Protein AF-A0A844MY04-F1 (afdb_monomer_lite)

Secondary structure (DSSP, 8-state):
---HHHHHHHHHHHHHHHHHTT---HHHHHHHHHHHHHH---HHHHHHHB--HHHHHHTTPPP---TT--EEEEE-SSSSPEEEEE-----S-GGGGGG---

Sequence (102 aa):
MATLQDFSLIKTTVRKYAEDFGSQDYSNAFYHLILELILDLQDDEIEDSITDNHYLRMTGKSSGHDQGIDAVYIESNGGKPRIHLFNCKYTNESKKMYNNYP

pLDDT: mean 86.47, std 10.16, range [40.75, 94.75]

Radius of gyration: 14.4 Å; chains: 1; bounding box: 29×36×38 Å

Foldseek 3Di:
DDDPVNLVVLLVQLVVQCVVVVHPPSQLSSLVVVCCVPPVDDPVLSLVFAQDQVSCVVVVHDHDPCVQFGGWDWDCPPDDIDIDTDRDDDDPDPVCPVVPDD

Structure (mmCIF, N/CA/C/O backbone):
data_AF-A0A844MY04-F1
#
_entry.id   AF-A0A844MY04-F1
#
loop_
_atom_site.group_PDB
_atom_site.id
_atom_site.type_symbol
_atom_site.label_atom_id
_atom_site.label_alt_id
_atom_site.label_comp_id
_atom_site.label_asym_id
_atom_site.label_entity_id
_atom_site.label_seq_id
_atom_site.pdbx_PDB_ins_code
_atom_site.Cartn_x
_atom_site.Cartn_y
_atom_site.Cartn_z
_atom_site.occupancy
_atom_site.B_iso_or_equiv
_atom_site.auth_seq_id
_atom_site.auth_comp_id
_atom_site.auth_asym_id
_atom_site.auth_atom_id
_atom_site.pdbx_PDB_model_num
ATOM 1 N N . MET A 1 1 ? -2.768 20.371 0.777 1.00 64.25 1 MET A N 1
ATOM 2 C CA . MET A 1 1 ? -2.641 19.905 2.177 1.00 64.25 1 MET A CA 1
ATOM 3 C C . MET A 1 1 ? -3.701 18.848 2.406 1.00 64.25 1 MET A C 1
ATOM 5 O O . MET A 1 1 ? -4.811 19.060 1.940 1.00 64.25 1 MET A O 1
ATOM 9 N N . ALA A 1 2 ? -3.365 17.746 3.076 1.00 73.69 2 ALA A N 1
ATOM 10 C CA . ALA A 1 2 ? -4.348 16.730 3.447 1.00 73.69 2 ALA A CA 1
ATOM 11 C C . ALA A 1 2 ? -5.371 17.307 4.443 1.00 73.69 2 ALA A C 1
ATOM 13 O O . ALA A 1 2 ? -5.000 18.030 5.371 1.00 73.69 2 ALA A O 1
ATOM 14 N N . THR A 1 3 ? -6.647 17.002 4.235 1.00 87.06 3 THR A N 1
ATOM 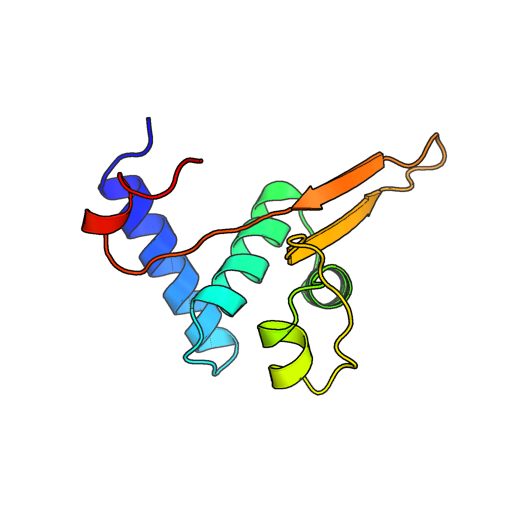15 C CA . THR A 1 3 ? -7.779 17.451 5.053 1.00 87.06 3 THR A CA 1
ATOM 16 C C . THR A 1 3 ? -8.250 16.352 6.011 1.00 87.06 3 THR A C 1
ATOM 18 O O . THR A 1 3 ? -7.885 15.182 5.890 1.00 87.06 3 THR A O 1
ATOM 21 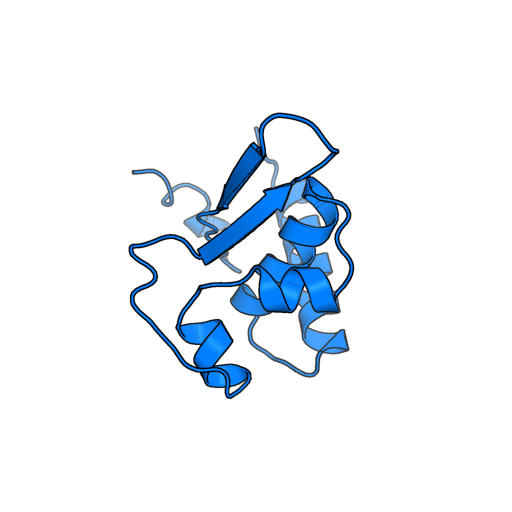N N . LEU A 1 4 ? -9.110 16.707 6.973 1.00 86.62 4 LEU A N 1
ATOM 22 C CA . LEU A 1 4 ? -9.738 15.721 7.863 1.00 86.62 4 LEU A CA 1
ATOM 23 C C . LEU A 1 4 ? -10.645 14.743 7.095 1.00 86.62 4 LEU A C 1
ATOM 25 O O . LEU A 1 4 ? -10.813 13.593 7.508 1.00 86.62 4 LEU A O 1
ATOM 29 N N . GLN A 1 5 ? -11.219 15.197 5.981 1.00 89.56 5 GLN A N 1
ATOM 30 C CA . GLN A 1 5 ? -12.013 14.355 5.097 1.00 89.56 5 GLN A CA 1
ATOM 31 C C . GLN A 1 5 ? -11.128 13.309 4.412 1.00 89.56 5 GLN A C 1
ATOM 33 O O . GLN A 1 5 ? -11.481 12.132 4.437 1.00 89.56 5 GLN A O 1
ATOM 38 N N . ASP A 1 6 ? -9.950 13.706 3.920 1.00 88.19 6 ASP A N 1
ATOM 39 C CA . ASP A 1 6 ? -8.976 12.779 3.325 1.00 88.19 6 ASP A CA 1
ATOM 40 C C . ASP A 1 6 ? -8.521 11.731 4.346 1.00 88.19 6 ASP A C 1
ATOM 42 O O . ASP A 1 6 ? -8.516 10.535 4.061 1.00 88.19 6 ASP A O 1
ATOM 46 N N . PHE A 1 7 ? -8.226 12.157 5.580 1.00 88.81 7 PHE A N 1
ATOM 47 C CA . PHE A 1 7 ? -7.889 11.235 6.666 1.00 88.81 7 PHE A CA 1
ATOM 48 C C . PHE A 1 7 ? -9.018 10.236 6.947 1.00 88.81 7 PHE A C 1
ATOM 50 O O . PHE A 1 7 ? -8.771 9.045 7.129 1.00 88.81 7 PHE A O 1
ATOM 57 N N . SER A 1 8 ? -10.262 10.717 6.987 1.00 91.25 8 SER A N 1
ATOM 58 C CA . SER A 1 8 ? -11.430 9.874 7.258 1.00 91.25 8 SER A CA 1
ATOM 59 C C . SER A 1 8 ? -11.670 8.865 6.137 1.00 91.25 8 SER A C 1
ATOM 61 O O . SER A 1 8 ? -12.011 7.716 6.424 1.00 91.25 8 SER A O 1
ATOM 63 N N . LEU A 1 9 ? -11.447 9.269 4.884 1.00 92.69 9 LEU A N 1
ATOM 64 C CA . LEU A 1 9 ? -11.525 8.392 3.722 1.00 92.69 9 LEU A CA 1
ATOM 65 C C . LEU A 1 9 ? -10.465 7.293 3.808 1.00 92.69 9 LEU A C 1
ATOM 67 O O . LEU A 1 9 ? -10.830 6.124 3.868 1.00 92.69 9 LEU A O 1
ATOM 71 N N . ILE A 1 10 ? -9.183 7.660 3.928 1.00 92.00 10 ILE A N 1
ATOM 72 C CA . ILE A 1 10 ? -8.071 6.700 4.031 1.00 92.00 10 ILE A CA 1
ATOM 73 C C . ILE A 1 10 ? -8.318 5.725 5.181 1.00 92.00 10 ILE A C 1
ATOM 75 O O . ILE A 1 10 ? -8.260 4.517 4.992 1.00 92.00 10 ILE A O 1
ATOM 79 N N . LYS A 1 11 ? -8.667 6.229 6.368 1.00 92.69 11 LYS A N 1
ATOM 80 C CA . LYS A 1 11 ? -8.946 5.390 7.538 1.00 92.69 11 LYS A CA 1
ATOM 81 C C . LYS A 1 11 ? -10.077 4.390 7.294 1.00 92.69 11 LYS A C 1
ATOM 83 O O . LYS A 1 11 ? -10.005 3.263 7.780 1.00 92.69 11 LYS A O 1
ATOM 88 N N . THR A 1 12 ? -11.136 4.804 6.604 1.00 94.56 12 THR A N 1
ATOM 89 C CA . THR A 1 12 ? -12.276 3.927 6.305 1.00 94.56 12 THR A CA 1
ATOM 90 C C . THR A 1 12 ? -11.886 2.866 5.284 1.00 94.56 12 THR A C 1
ATOM 92 O O . THR A 1 12 ? -12.203 1.697 5.481 1.00 94.56 12 THR A O 1
ATOM 95 N N . THR A 1 13 ? -11.132 3.242 4.253 1.00 94.06 13 THR A N 1
ATOM 96 C CA . THR A 1 13 ? -10.641 2.299 3.245 1.00 94.06 13 THR A CA 1
ATOM 97 C C . THR A 1 13 ? -9.667 1.293 3.851 1.00 94.06 13 THR A C 1
ATOM 99 O O . THR A 1 13 ? -9.866 0.099 3.687 1.00 94.06 13 THR A O 1
ATOM 102 N N . VAL A 1 14 ? -8.691 1.732 4.651 1.00 94.69 14 VAL A N 1
ATOM 103 C CA . VAL A 1 14 ? -7.752 0.829 5.344 1.00 94.69 14 VAL A CA 1
ATOM 104 C C . VAL A 1 14 ? -8.481 -0.170 6.240 1.00 94.69 14 VAL A C 1
ATOM 106 O O . VAL A 1 14 ? -8.107 -1.336 6.295 1.00 94.69 14 VAL A O 1
ATOM 109 N N . ARG A 1 15 ? -9.537 0.264 6.941 1.00 93.81 15 ARG A N 1
ATOM 110 C CA . ARG A 1 15 ? -10.361 -0.649 7.746 1.00 93.81 15 ARG A CA 1
ATOM 111 C C . ARG A 1 15 ? -11.029 -1.715 6.894 1.00 93.81 15 ARG A C 1
ATOM 113 O O . ARG A 1 15 ? -11.007 -2.870 7.292 1.00 93.81 15 ARG A O 1
ATOM 120 N N . LYS A 1 16 ? -11.568 -1.330 5.738 1.00 92.94 16 LYS A N 1
ATOM 121 C CA . LYS A 1 16 ? -12.166 -2.276 4.799 1.00 92.94 16 LYS A CA 1
ATOM 122 C C . LYS A 1 16 ? -11.138 -3.312 4.325 1.00 92.94 16 LYS A C 1
ATOM 124 O O . LYS A 1 16 ? -11.408 -4.495 4.434 1.00 92.94 16 LYS A O 1
ATOM 129 N N . TYR A 1 17 ? -9.943 -2.881 3.914 1.00 90.88 17 TYR A N 1
ATOM 130 C CA . TYR A 1 17 ? -8.866 -3.805 3.522 1.00 90.88 17 TYR A CA 1
ATOM 131 C C . TYR A 1 17 ? -8.495 -4.752 4.669 1.00 90.88 17 TYR A C 1
ATOM 133 O O . TYR A 1 17 ? -8.368 -5.954 4.474 1.00 90.88 17 TYR A O 1
ATOM 141 N N . ALA A 1 18 ? -8.366 -4.232 5.892 1.00 91.38 18 ALA A N 1
ATOM 142 C CA . ALA A 1 18 ? -8.071 -5.060 7.059 1.00 91.38 18 ALA A CA 1
ATOM 143 C C . ALA A 1 18 ? -9.156 -6.131 7.296 1.00 91.38 18 ALA A C 1
ATOM 145 O O . ALA A 1 18 ? -8.830 -7.293 7.538 1.00 91.38 18 ALA A O 1
ATOM 146 N N . GLU A 1 19 ? -10.433 -5.756 7.175 1.00 91.06 19 GLU A N 1
ATOM 147 C CA . GLU A 1 19 ? -11.571 -6.679 7.260 1.00 91.06 19 GLU A CA 1
ATOM 148 C C . GLU A 1 19 ? -11.545 -7.738 6.148 1.00 91.06 19 GLU A C 1
ATOM 150 O O . GLU A 1 19 ? -11.705 -8.921 6.451 1.00 91.06 19 GLU A O 1
ATOM 155 N N . ASP A 1 20 ? -11.280 -7.335 4.903 1.00 86.81 20 ASP A N 1
ATOM 156 C CA . ASP A 1 20 ? -11.224 -8.223 3.735 1.00 86.81 20 ASP A CA 1
ATOM 157 C C . ASP A 1 20 ? -10.105 -9.279 3.877 1.00 86.81 20 ASP A C 1
ATOM 159 O O . ASP A 1 20 ? -10.308 -10.450 3.554 1.00 86.81 20 ASP A O 1
ATOM 163 N N . PHE A 1 21 ? -8.963 -8.909 4.470 1.00 79.94 21 PHE A N 1
ATOM 164 C CA . PHE A 1 21 ? -7.856 -9.829 4.774 1.00 79.94 21 PHE A CA 1
ATOM 165 C C . PHE A 1 21 ? -7.995 -10.573 6.114 1.00 79.94 21 PHE A C 1
ATOM 167 O O . PHE A 1 21 ? -7.098 -11.324 6.505 1.00 79.94 21 PHE A O 1
ATOM 174 N N . GLY A 1 22 ? -9.084 -10.366 6.862 1.00 82.25 22 GLY A N 1
ATOM 175 C CA . GLY A 1 22 ? -9.291 -10.992 8.172 1.00 82.25 22 GLY A CA 1
ATOM 176 C C . GLY A 1 22 ? -8.272 -10.570 9.240 1.00 82.25 22 GLY A C 1
ATOM 177 O O . GLY A 1 22 ? -8.075 -11.284 10.226 1.00 82.25 22 GLY A O 1
ATOM 178 N N . SER A 1 23 ? -7.620 -9.420 9.064 1.00 79.25 23 SER A N 1
ATOM 179 C CA . SER A 1 23 ? -6.585 -8.892 9.952 1.00 79.25 23 SER A CA 1
ATOM 180 C C . SER A 1 23 ? -7.088 -7.668 10.722 1.00 79.25 23 SER A C 1
ATOM 182 O O . SER A 1 23 ? -7.888 -6.879 10.237 1.00 79.25 23 SER A O 1
ATOM 184 N N . GLN A 1 24 ? -6.609 -7.477 11.951 1.00 82.75 24 GLN A N 1
ATOM 185 C CA . GLN A 1 24 ? -6.811 -6.223 12.700 1.00 82.75 24 GLN A CA 1
ATOM 186 C C . GLN A 1 24 ? -5.584 -5.305 12.619 1.00 82.75 24 GLN A C 1
ATOM 188 O O . GLN A 1 24 ? -5.521 -4.279 13.300 1.00 82.75 24 GLN A O 1
ATOM 193 N N . ASP A 1 25 ? -4.604 -5.666 11.787 1.00 88.75 25 ASP A N 1
ATOM 194 C CA . ASP A 1 25 ? -3.432 -4.844 11.545 1.00 88.75 25 ASP A CA 1
ATOM 195 C C . ASP A 1 25 ? -3.678 -3.853 10.406 1.00 88.75 25 ASP A C 1
ATOM 197 O O . ASP A 1 25 ? -3.500 -4.134 9.218 1.00 88.75 25 ASP A O 1
ATOM 201 N N . TYR A 1 26 ? -4.080 -2.652 10.806 1.00 92.06 26 TYR A N 1
ATOM 202 C CA . TYR A 1 26 ? -4.318 -1.550 9.888 1.00 92.06 26 TYR A CA 1
ATOM 203 C C . TYR A 1 26 ? -3.040 -1.014 9.228 1.00 92.06 26 TYR A C 1
ATOM 205 O O . TYR A 1 26 ? -3.141 -0.402 8.170 1.00 92.06 26 TYR A O 1
ATOM 213 N N . SER A 1 27 ? -1.858 -1.200 9.825 1.00 89.88 27 SER A N 1
ATOM 214 C CA . SER A 1 27 ? -0.599 -0.782 9.194 1.00 89.88 27 SER A CA 1
ATOM 215 C C . SER A 1 27 ? -0.294 -1.673 7.996 1.00 89.88 27 SER A C 1
ATOM 217 O O . SER A 1 27 ? 0.003 -1.164 6.920 1.00 89.88 27 SER A O 1
ATOM 219 N N . ASN A 1 28 ? -0.492 -2.983 8.147 1.00 90.69 28 ASN A N 1
ATOM 220 C CA . ASN A 1 28 ? -0.336 -3.928 7.046 1.00 90.69 28 ASN A CA 1
ATOM 221 C C . ASN A 1 28 ? -1.363 -3.675 5.935 1.00 90.69 28 ASN A C 1
ATOM 223 O O . ASN A 1 28 ? -1.000 -3.590 4.766 1.00 90.69 28 ASN A O 1
ATOM 227 N N . ALA A 1 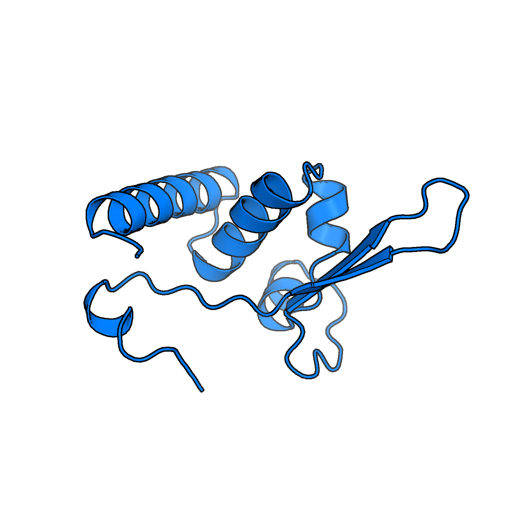29 ? -2.634 -3.474 6.295 1.00 93.25 29 ALA A N 1
ATOM 228 C CA . ALA A 1 29 ? -3.686 -3.143 5.330 1.00 93.25 29 ALA A CA 1
ATOM 229 C C . ALA A 1 29 ? -3.427 -1.818 4.587 1.00 93.25 29 ALA A C 1
ATOM 231 O O . ALA A 1 29 ? -3.857 -1.641 3.449 1.00 93.25 29 ALA A O 1
ATOM 232 N N . PHE A 1 30 ? -2.711 -0.878 5.210 1.00 94.12 30 PHE A N 1
ATOM 233 C CA . PHE A 1 30 ? -2.320 0.369 4.561 1.00 94.12 30 PHE A CA 1
ATOM 234 C C . PHE A 1 30 ? -1.273 0.164 3.460 1.00 94.12 30 PHE A C 1
ATOM 236 O O . PHE A 1 30 ? -1.335 0.881 2.462 1.00 94.12 30 PHE A O 1
ATOM 243 N N . TYR A 1 31 ? -0.355 -0.803 3.590 1.00 93.81 31 TYR A N 1
ATOM 244 C CA . TYR A 1 31 ? 0.594 -1.119 2.513 1.00 93.81 31 TYR A CA 1
ATOM 245 C C . TYR A 1 31 ? -0.137 -1.557 1.244 1.00 93.81 31 TYR A C 1
ATOM 247 O O . TYR A 1 31 ? 0.135 -1.009 0.179 1.00 93.81 31 TYR A O 1
ATOM 255 N N . HIS A 1 32 ? -1.113 -2.459 1.386 1.00 93.31 32 HIS A N 1
ATOM 256 C CA . HIS A 1 32 ? -1.968 -2.928 0.291 1.00 93.31 32 HIS A CA 1
ATOM 257 C C . HIS A 1 32 ? -2.650 -1.772 -0.431 1.00 93.31 32 HIS A C 1
ATOM 259 O O . HIS A 1 32 ? -2.428 -1.564 -1.620 1.00 93.31 32 HIS A O 1
ATOM 265 N N . LEU A 1 33 ? -3.362 -0.930 0.322 1.00 93.94 33 LEU A N 1
ATOM 266 C CA . LEU A 1 33 ? -4.039 0.238 -0.234 1.00 93.94 33 LEU A CA 1
ATOM 267 C C . LEU A 1 33 ? -3.090 1.170 -1.008 1.00 93.94 33 LEU A C 1
ATOM 269 O O . LEU A 1 33 ? -3.441 1.679 -2.068 1.00 93.94 33 LEU A O 1
ATOM 273 N N . ILE A 1 34 ? -1.915 1.472 -0.454 1.00 94.38 34 ILE A N 1
ATOM 274 C CA . ILE A 1 34 ? -1.010 2.466 -1.043 1.00 94.38 34 ILE A CA 1
ATOM 275 C C . ILE A 1 34 ? -0.293 1.923 -2.274 1.00 94.38 34 ILE A C 1
ATOM 277 O O . ILE A 1 34 ? -0.141 2.657 -3.251 1.00 94.38 34 ILE A O 1
ATOM 281 N N . LEU A 1 35 ? 0.155 0.670 -2.232 1.00 94.44 35 LEU A N 1
ATOM 282 C CA . LEU A 1 35 ? 0.855 0.057 -3.354 1.00 94.44 35 LEU A CA 1
ATOM 283 C C .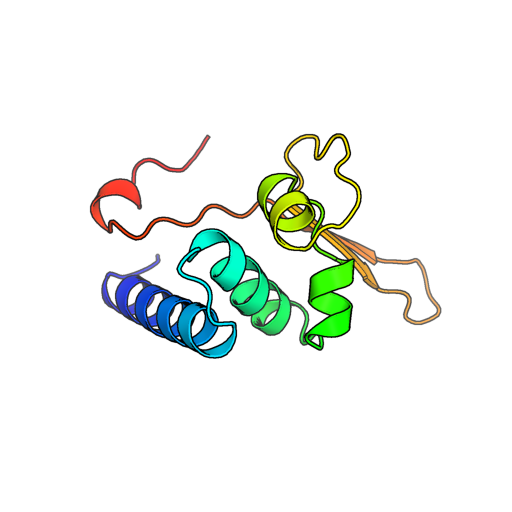 LEU A 1 35 ? -0.098 -0.175 -4.529 1.00 94.44 35 LEU A C 1
ATOM 285 O O . LEU A 1 35 ? 0.259 0.182 -5.648 1.00 94.44 35 LEU A O 1
ATOM 289 N N . GLU A 1 36 ? -1.329 -0.622 -4.272 1.00 94.50 36 GLU A N 1
ATOM 290 C CA . GLU A 1 36 ? -2.380 -0.693 -5.294 1.00 94.50 36 GLU A CA 1
ATOM 291 C C . GLU A 1 36 ? -2.647 0.693 -5.905 1.00 94.50 36 GLU A C 1
ATOM 293 O O . GLU A 1 36 ? -2.558 0.874 -7.113 1.00 94.50 36 GLU A O 1
ATOM 298 N N . LEU A 1 37 ? -2.887 1.724 -5.085 1.00 93.25 37 LEU A N 1
ATOM 299 C CA . LEU A 1 37 ? -3.238 3.054 -5.600 1.00 93.25 37 LEU A CA 1
ATOM 300 C C . LEU A 1 37 ? -2.116 3.755 -6.381 1.00 93.25 37 LEU A C 1
ATOM 302 O O . LEU A 1 37 ? -2.408 4.557 -7.269 1.00 93.25 37 LEU A O 1
ATOM 306 N N . ILE A 1 38 ? -0.849 3.553 -6.006 1.00 94.06 38 ILE A N 1
ATOM 307 C CA . ILE A 1 38 ? 0.289 4.260 -6.621 1.00 94.06 38 ILE A CA 1
ATOM 308 C C . ILE A 1 38 ? 0.834 3.505 -7.832 1.00 94.06 38 ILE A C 1
ATOM 310 O O . ILE A 1 38 ? 1.265 4.145 -8.794 1.00 94.06 38 ILE A O 1
ATOM 314 N N . LEU A 1 39 ? 0.881 2.176 -7.755 1.00 93.56 39 LEU A N 1
ATOM 315 C CA . LEU A 1 39 ? 1.562 1.329 -8.729 1.00 93.56 39 LEU A CA 1
ATOM 316 C C . LEU A 1 39 ? 0.607 0.446 -9.545 1.00 93.56 39 LEU A C 1
ATOM 318 O O . LEU A 1 39 ? 1.073 -0.156 -10.505 1.00 93.56 39 LEU A O 1
ATOM 322 N N . ASP A 1 40 ? -0.689 0.406 -9.206 1.00 93.31 40 ASP A N 1
ATOM 323 C CA . ASP A 1 40 ? -1.712 -0.433 -9.859 1.00 93.31 40 ASP A CA 1
ATOM 324 C C . A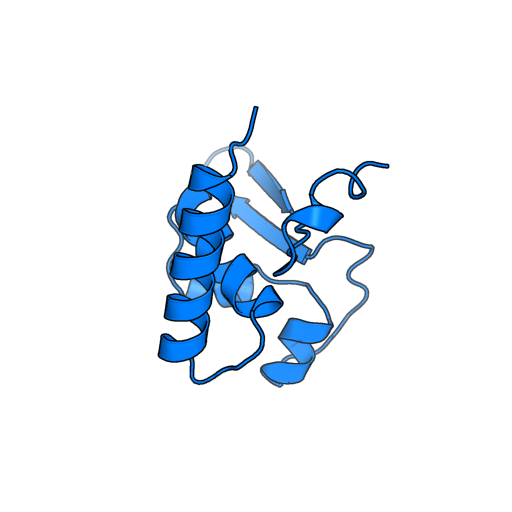SP A 1 40 ? -1.352 -1.931 -9.829 1.00 93.31 40 ASP A C 1
ATOM 326 O O . ASP A 1 40 ? -1.559 -2.664 -10.794 1.00 93.31 40 ASP A O 1
ATOM 330 N N . LEU A 1 41 ? -0.745 -2.365 -8.718 1.00 93.38 41 LEU A N 1
ATOM 331 C CA . LEU A 1 41 ? -0.297 -3.743 -8.511 1.00 93.38 41 LEU A CA 1
ATOM 332 C C . LEU A 1 41 ? -1.433 -4.657 -8.067 1.00 93.38 41 LEU A C 1
ATOM 334 O O . LEU A 1 41 ? -2.338 -4.238 -7.345 1.00 93.38 41 LEU A O 1
ATOM 338 N N . GLN A 1 42 ? -1.321 -5.929 -8.440 1.00 92.94 42 GLN A N 1
ATOM 339 C CA . GLN A 1 42 ? -2.177 -6.996 -7.928 1.00 92.94 42 GLN A CA 1
ATOM 340 C C . GLN A 1 42 ? -1.742 -7.442 -6.521 1.00 92.94 42 GLN A C 1
ATOM 342 O O . GLN A 1 42 ? -0.602 -7.217 -6.115 1.00 92.94 42 GLN A O 1
ATOM 347 N N . ASP A 1 43 ? -2.643 -8.088 -5.772 1.00 90.31 43 ASP A N 1
ATOM 348 C CA . ASP A 1 43 ? -2.403 -8.490 -4.374 1.00 90.31 43 ASP A CA 1
ATOM 349 C C . ASP A 1 43 ? -1.115 -9.313 -4.194 1.00 90.31 43 ASP A C 1
ATOM 351 O O . ASP A 1 43 ? -0.351 -9.083 -3.258 1.00 90.31 43 ASP A O 1
ATOM 355 N N . ASP A 1 44 ? -0.835 -10.246 -5.105 1.00 91.75 44 ASP A N 1
ATOM 356 C CA . ASP A 1 44 ? 0.368 -11.081 -5.087 1.00 91.75 44 ASP A CA 1
ATOM 357 C C . ASP A 1 44 ? 1.647 -10.271 -5.347 1.00 91.75 44 ASP A C 1
ATOM 359 O O . ASP A 1 44 ? 2.644 -10.433 -4.640 1.00 91.75 44 ASP A O 1
ATOM 363 N N . GLU A 1 45 ? 1.609 -9.337 -6.298 1.00 92.94 45 GLU A N 1
ATOM 364 C CA . GLU A 1 45 ? 2.713 -8.406 -6.553 1.00 92.94 45 GLU A CA 1
ATOM 365 C C . GLU A 1 45 ? 2.969 -7.478 -5.358 1.00 92.94 45 GLU A C 1
ATOM 367 O O . GLU A 1 45 ? 4.122 -7.163 -5.039 1.00 92.94 45 GLU A O 1
ATOM 372 N N . ILE A 1 46 ? 1.909 -7.046 -4.671 1.00 93.25 46 ILE A N 1
ATOM 373 C CA . ILE A 1 46 ? 2.012 -6.242 -3.452 1.00 93.25 46 ILE A CA 1
ATOM 374 C C . ILE A 1 46 ? 2.672 -7.060 -2.341 1.00 93.25 46 ILE A C 1
ATOM 376 O O . ILE A 1 46 ? 3.626 -6.588 -1.716 1.00 93.25 46 ILE A O 1
ATOM 380 N N . GLU A 1 47 ? 2.221 -8.293 -2.112 1.00 91.81 47 GLU A N 1
ATOM 381 C CA . GLU A 1 47 ? 2.792 -9.181 -1.098 1.00 91.81 47 GLU A CA 1
ATOM 382 C C . GLU A 1 47 ? 4.282 -9.467 -1.297 1.00 91.81 47 GLU A C 1
ATOM 384 O O . GLU A 1 47 ? 4.997 -9.699 -0.316 1.00 91.81 47 GLU A O 1
ATOM 389 N N . ASP A 1 48 ? 4.739 -9.502 -2.545 1.00 91.94 48 ASP A N 1
ATOM 390 C CA . ASP A 1 48 ? 6.145 -9.707 -2.890 1.00 91.94 48 ASP A CA 1
ATOM 391 C C . ASP A 1 48 ? 6.961 -8.410 -2.857 1.00 91.94 48 ASP A C 1
ATOM 393 O O . ASP A 1 48 ? 8.184 -8.450 -2.702 1.00 91.94 48 ASP A O 1
ATOM 397 N N . SER A 1 49 ? 6.292 -7.260 -2.928 1.00 93.31 49 SER A N 1
ATOM 398 C CA . SER A 1 49 ? 6.927 -5.947 -2.817 1.00 93.31 49 SER A CA 1
ATOM 399 C C . SER A 1 49 ? 7.180 -5.527 -1.366 1.00 93.31 49 SER A C 1
ATOM 401 O O . SER A 1 49 ? 8.070 -4.715 -1.122 1.00 93.31 49 SER A O 1
ATOM 403 N N . ILE A 1 50 ? 6.422 -6.034 -0.387 1.00 92.69 50 ILE A N 1
ATOM 404 C CA . ILE A 1 50 ? 6.546 -5.616 1.021 1.00 92.69 50 ILE A CA 1
ATOM 405 C C . ILE A 1 50 ? 7.793 -6.229 1.674 1.00 92.69 50 ILE A C 1
ATOM 407 O O . ILE A 1 50 ? 7.969 -7.445 1.737 1.00 92.69 50 ILE A O 1
ATOM 411 N N . THR A 1 51 ? 8.641 -5.364 2.229 1.00 91.88 51 THR A N 1
ATOM 412 C CA . THR A 1 51 ? 9.885 -5.720 2.926 1.00 91.88 51 THR A CA 1
ATOM 413 C C . THR A 1 51 ? 9.823 -5.490 4.435 1.00 91.88 51 THR A C 1
ATOM 415 O O . THR A 1 51 ? 10.749 -5.887 5.144 1.00 91.88 51 THR A O 1
ATOM 418 N N . ASP A 1 52 ? 8.746 -4.876 4.935 1.00 89.81 52 ASP A N 1
ATOM 419 C CA . ASP A 1 52 ? 8.542 -4.627 6.361 1.00 89.81 52 ASP A CA 1
ATOM 420 C C . ASP A 1 52 ? 8.566 -5.926 7.190 1.00 89.81 52 ASP A C 1
ATOM 422 O O . ASP A 1 52 ? 7.898 -6.927 6.905 1.00 89.81 52 ASP A O 1
ATOM 426 N N . ASN A 1 53 ? 9.341 -5.906 8.273 1.00 89.50 53 ASN A N 1
ATOM 427 C CA . ASN A 1 53 ? 9.550 -7.081 9.108 1.00 89.50 53 ASN A CA 1
ATOM 428 C C . ASN A 1 53 ? 8.311 -7.500 9.905 1.00 89.50 53 ASN A C 1
ATOM 430 O O . ASN A 1 53 ? 8.179 -8.685 10.231 1.00 89.50 53 ASN A O 1
ATOM 434 N N . HIS A 1 54 ? 7.432 -6.562 10.264 1.00 88.94 54 HIS A N 1
ATOM 435 C CA . HIS A 1 54 ? 6.188 -6.888 10.952 1.00 88.94 54 HIS A CA 1
ATOM 436 C C . HIS A 1 54 ? 5.267 -7.676 10.015 1.00 88.94 54 HIS A C 1
ATOM 438 O O . HIS A 1 54 ? 4.805 -8.765 10.372 1.00 88.94 54 HIS A O 1
ATOM 444 N N . TYR A 1 55 ? 5.108 -7.187 8.787 1.00 89.81 55 TYR A N 1
ATOM 445 C CA . TYR A 1 55 ? 4.342 -7.832 7.730 1.00 89.81 55 TYR A CA 1
ATOM 446 C C . TYR A 1 55 ? 4.854 -9.242 7.407 1.00 89.81 55 TYR A C 1
ATOM 448 O O . TYR A 1 55 ? 4.091 -10.213 7.442 1.00 89.81 55 TYR A O 1
ATOM 456 N N . LEU A 1 56 ? 6.159 -9.384 7.150 1.00 90.19 56 LEU A N 1
ATOM 457 C CA . LEU A 1 56 ? 6.765 -10.669 6.782 1.00 90.19 56 LEU A CA 1
ATOM 458 C C . LEU A 1 56 ? 6.588 -11.722 7.884 1.00 90.19 56 LEU A C 1
ATOM 460 O O . LEU A 1 56 ? 6.270 -12.876 7.602 1.00 90.19 56 LEU A O 1
ATOM 464 N N . ARG A 1 57 ? 6.719 -11.330 9.157 1.00 88.69 57 ARG A N 1
ATOM 465 C CA . ARG A 1 57 ? 6.499 -12.243 10.290 1.00 88.69 57 ARG A CA 1
ATOM 466 C C . ARG A 1 57 ? 5.050 -12.700 10.400 1.00 88.69 57 ARG A C 1
ATOM 468 O O . ARG A 1 57 ? 4.818 -13.871 10.688 1.00 88.69 57 ARG A O 1
ATOM 475 N N . MET A 1 58 ? 4.090 -11.801 10.183 1.00 86.31 58 MET A N 1
ATOM 476 C CA . MET A 1 58 ? 2.665 -12.145 10.236 1.00 86.31 58 MET A CA 1
ATOM 477 C C . MET A 1 58 ? 2.245 -13.088 9.108 1.00 86.31 58 MET A C 1
ATOM 479 O O . MET A 1 58 ? 1.400 -13.952 9.322 1.00 86.31 58 MET A O 1
ATOM 483 N N . THR A 1 59 ? 2.858 -12.952 7.935 1.00 86.06 59 THR A N 1
ATOM 484 C CA . THR A 1 59 ? 2.585 -13.792 6.758 1.00 86.06 59 THR A CA 1
ATOM 485 C C . THR A 1 59 ? 3.429 -15.071 6.717 1.00 86.06 59 THR A C 1
ATOM 487 O O . THR A 1 59 ? 3.290 -15.881 5.805 1.00 86.06 59 THR A O 1
ATOM 490 N N . GLY A 1 60 ? 4.299 -15.290 7.711 1.00 85.00 60 GLY A N 1
ATOM 491 C CA . GLY A 1 60 ? 5.172 -16.465 7.784 1.00 85.00 60 GLY A CA 1
ATOM 492 C C . GLY A 1 60 ? 6.329 -16.458 6.776 1.00 85.00 60 GLY A C 1
ATOM 493 O O . GLY A 1 60 ? 6.988 -17.486 6.608 1.00 85.00 60 GLY A O 1
ATOM 494 N N . LYS A 1 61 ? 6.596 -15.322 6.119 1.00 84.69 61 LYS A N 1
ATOM 495 C CA . LYS A 1 61 ? 7.744 -15.122 5.225 1.00 84.69 61 LYS A CA 1
ATOM 496 C C . LYS A 1 61 ? 9.018 -14.829 6.039 1.00 84.69 61 LYS A C 1
ATOM 498 O O . LYS A 1 61 ? 8.987 -14.405 7.196 1.00 84.69 61 LYS A O 1
ATOM 503 N N . SER A 1 62 ? 10.182 -15.074 5.439 1.00 83.19 62 SER A N 1
ATOM 504 C CA . SER A 1 62 ? 11.478 -14.810 6.076 1.00 83.19 62 SER A CA 1
ATOM 505 C C . SER A 1 62 ? 11.721 -13.307 6.241 1.00 83.19 62 SER A C 1
ATOM 507 O O . SER A 1 62 ? 11.783 -12.586 5.251 1.00 83.19 62 SER A O 1
ATOM 509 N N . SER A 1 63 ? 11.909 -12.848 7.480 1.00 77.06 63 SER A N 1
ATOM 510 C CA . SER A 1 63 ? 12.231 -11.449 7.799 1.00 77.06 63 SER A CA 1
ATOM 511 C C . SER A 1 63 ? 13.727 -11.141 7.625 1.00 77.06 63 SER A C 1
ATOM 513 O O . SER A 1 63 ? 14.564 -11.985 7.961 1.00 77.06 63 SER A O 1
ATOM 515 N N . GLY A 1 64 ? 14.066 -9.932 7.169 1.00 73.5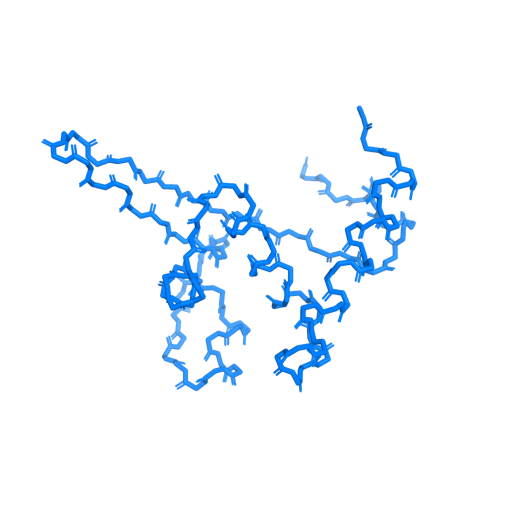6 64 GLY A N 1
ATOM 516 C CA . GLY A 1 64 ? 15.436 -9.471 6.907 1.00 73.56 64 GLY A CA 1
ATOM 517 C C . GLY A 1 64 ? 15.788 -8.164 7.632 1.00 73.56 64 GLY A C 1
ATOM 518 O O . GLY A 1 64 ? 15.192 -7.818 8.645 1.00 73.56 64 GLY A O 1
ATOM 519 N N . HIS A 1 65 ? 16.785 -7.427 7.136 1.00 70.81 65 HIS A N 1
ATOM 520 C CA . HIS A 1 65 ? 16.991 -6.032 7.546 1.00 70.81 65 HIS A CA 1
ATOM 521 C C . HIS A 1 65 ? 16.245 -5.123 6.563 1.00 70.81 65 HIS A C 1
ATOM 523 O O . HIS A 1 65 ? 16.705 -4.955 5.437 1.00 70.81 65 HIS A O 1
ATOM 529 N N . ASP A 1 66 ? 15.126 -4.545 7.001 1.00 66.19 66 ASP A N 1
ATOM 530 C CA . ASP A 1 66 ? 14.305 -3.592 6.236 1.00 66.19 66 ASP A CA 1
ATOM 531 C C . ASP A 1 66 ? 15.028 -2.249 6.000 1.00 66.19 66 ASP A C 1
ATOM 533 O O . ASP A 1 66 ? 14.746 -1.565 5.023 1.00 66.19 66 ASP A O 1
ATOM 537 N N . GLN A 1 67 ? 16.004 -1.876 6.848 1.00 79.19 67 GLN A N 1
ATOM 538 C CA . GLN A 1 67 ? 16.756 -0.604 6.780 1.00 79.19 67 GLN A CA 1
ATOM 539 C C . GLN A 1 67 ? 15.834 0.632 6.671 1.00 79.19 67 GLN A C 1
ATOM 541 O O . GLN A 1 67 ? 16.230 1.672 6.145 1.00 79.19 67 GLN A O 1
ATOM 546 N N . GLY A 1 68 ? 14.599 0.525 7.177 1.00 82.56 68 GLY A N 1
ATOM 547 C CA . GLY A 1 68 ? 13.567 1.557 7.052 1.00 82.56 68 GLY A CA 1
ATOM 548 C C . GLY A 1 68 ? 12.881 1.632 5.682 1.00 82.56 68 GLY A C 1
ATOM 549 O O . GLY A 1 68 ? 12.259 2.649 5.384 1.00 82.56 68 GLY A O 1
ATOM 550 N N . ILE A 1 69 ? 12.996 0.609 4.838 1.00 89.69 69 ILE A N 1
ATOM 551 C CA . ILE A 1 69 ? 12.231 0.464 3.598 1.00 89.69 69 ILE A CA 1
ATOM 552 C C . ILE A 1 69 ? 11.139 -0.575 3.832 1.00 89.69 69 ILE A C 1
ATOM 554 O O . ILE A 1 69 ? 11.421 -1.735 4.132 1.00 89.69 69 ILE A O 1
ATOM 558 N N . ASP A 1 70 ? 9.893 -0.144 3.680 1.00 90.50 70 ASP A N 1
ATOM 559 C CA . ASP A 1 70 ? 8.718 -0.962 3.975 1.00 90.50 70 ASP A CA 1
ATOM 560 C C . ASP A 1 70 ? 8.237 -1.722 2.734 1.00 90.50 70 ASP A C 1
ATOM 562 O O . ASP A 1 70 ? 7.650 -2.794 2.865 1.00 90.50 70 ASP A O 1
ATOM 566 N N . ALA A 1 71 ? 8.513 -1.200 1.532 1.00 92.69 71 ALA A N 1
ATOM 567 C CA . ALA A 1 71 ? 8.276 -1.904 0.276 1.00 92.69 71 ALA A CA 1
ATOM 568 C C . ALA A 1 71 ? 9.238 -1.480 -0.847 1.00 92.69 71 ALA A C 1
ATOM 570 O O . ALA A 1 71 ? 9.683 -0.326 -0.914 1.00 92.69 71 ALA A O 1
ATOM 571 N N . VAL A 1 72 ? 9.514 -2.412 -1.760 1.00 93.38 72 VAL A N 1
ATOM 572 C CA . VAL A 1 72 ? 10.348 -2.236 -2.953 1.00 93.38 72 VAL A CA 1
ATOM 573 C C . VAL A 1 72 ? 9.639 -2.822 -4.167 1.00 93.38 72 VAL A C 1
ATOM 575 O O . VAL A 1 72 ? 9.303 -3.998 -4.176 1.00 93.38 72 VAL A O 1
ATOM 578 N N . TYR A 1 73 ? 9.498 -2.024 -5.224 1.00 94.75 73 TYR A N 1
ATOM 579 C CA . TYR A 1 73 ? 8.987 -2.493 -6.512 1.00 94.75 73 TYR A CA 1
ATOM 580 C C . TYR A 1 73 ? 9.958 -2.138 -7.641 1.00 94.75 73 TYR A C 1
ATOM 582 O O . TYR A 1 73 ? 10.480 -1.020 -7.697 1.00 94.75 73 TYR A O 1
ATOM 590 N N . ILE A 1 74 ? 10.229 -3.089 -8.539 1.00 93.12 74 ILE A N 1
ATOM 591 C CA . ILE A 1 74 ? 11.152 -2.912 -9.668 1.00 93.12 74 ILE A CA 1
ATOM 592 C C . ILE A 1 74 ? 10.360 -2.979 -10.974 1.00 93.12 74 ILE A C 1
ATOM 594 O O . ILE A 1 74 ? 10.082 -4.053 -11.499 1.00 93.12 74 ILE A O 1
ATOM 598 N N . GLU A 1 75 ? 10.069 -1.816 -11.545 1.00 90.75 75 GLU A N 1
ATOM 599 C CA . GLU A 1 75 ? 9.392 -1.694 -12.832 1.00 90.75 75 GLU A CA 1
ATOM 600 C C . GLU A 1 75 ? 10.398 -1.942 -13.972 1.00 90.75 75 GLU A C 1
ATOM 602 O O . GLU A 1 75 ? 11.367 -1.190 -14.148 1.00 90.75 75 GLU A O 1
ATOM 607 N N . SER A 1 76 ? 10.177 -2.998 -14.763 1.00 86.19 76 SER A N 1
ATOM 608 C CA . SER A 1 76 ? 11.082 -3.429 -15.842 1.00 86.19 76 SER A CA 1
ATOM 609 C C . SER A 1 76 ? 10.382 -3.487 -17.202 1.00 86.19 76 SER A C 1
ATOM 611 O O . SER A 1 76 ? 10.181 -4.552 -17.776 1.00 86.19 76 SER A O 1
ATOM 613 N N . ASN A 1 77 ? 10.073 -2.324 -17.778 1.00 84.12 77 ASN A N 1
ATOM 614 C CA . ASN A 1 77 ? 9.368 -2.218 -19.067 1.00 84.12 77 ASN A CA 1
ATOM 615 C C . ASN A 1 77 ? 10.307 -2.269 -20.293 1.00 84.12 77 ASN A C 1
ATOM 617 O O . ASN A 1 77 ? 10.194 -1.467 -21.217 1.00 84.12 77 ASN A O 1
ATOM 621 N N . GLY A 1 78 ? 11.290 -3.178 -20.295 1.00 79.19 78 GLY A N 1
ATOM 622 C CA . GLY A 1 78 ? 12.231 -3.377 -21.414 1.00 79.19 78 GLY A CA 1
ATOM 623 C C . GLY A 1 78 ? 13.301 -2.285 -21.597 1.00 79.19 78 GLY A C 1
ATOM 624 O O . GLY A 1 78 ? 14.121 -2.374 -22.510 1.00 79.19 78 GLY A O 1
ATOM 625 N N . GLY A 1 79 ? 13.314 -1.270 -20.728 1.00 84.19 79 GLY A N 1
ATOM 626 C CA . GLY A 1 79 ? 14.332 -0.218 -20.653 1.00 84.19 79 GLY A CA 1
ATOM 627 C C . GLY A 1 79 ? 15.171 -0.298 -19.375 1.00 84.19 79 GLY A C 1
ATOM 628 O O . GLY A 1 79 ? 15.286 -1.347 -18.746 1.00 84.19 79 GLY A O 1
ATOM 629 N N . LYS A 1 80 ? 15.761 0.833 -18.963 1.00 89.56 80 LYS A N 1
ATOM 630 C CA . LYS A 1 80 ? 16.435 0.923 -17.659 1.00 89.56 80 LYS A CA 1
ATOM 631 C C . LYS A 1 80 ? 15.393 0.705 -16.547 1.00 89.56 80 LYS A C 1
ATOM 633 O O . LYS A 1 80 ? 14.417 1.456 -16.533 1.00 89.56 80 LYS A O 1
ATOM 638 N N . PRO A 1 81 ? 15.595 -0.258 -15.630 1.00 91.00 81 PRO A N 1
ATOM 639 C CA . PRO A 1 81 ? 14.624 -0.537 -14.582 1.00 91.00 81 PRO A CA 1
ATOM 640 C C . PRO A 1 81 ? 14.455 0.679 -13.671 1.00 91.00 81 PRO A C 1
ATOM 642 O O . PRO A 1 81 ? 15.436 1.358 -13.331 1.00 91.00 81 PRO A O 1
ATOM 645 N N . ARG A 1 82 ? 13.211 0.955 -13.283 1.00 92.25 82 ARG A N 1
ATOM 646 C CA . ARG A 1 82 ? 12.879 1.971 -12.285 1.00 92.25 82 ARG A CA 1
ATOM 647 C C . ARG A 1 82 ? 12.623 1.268 -10.958 1.00 92.25 82 ARG A C 1
ATOM 649 O O . ARG A 1 82 ? 11.826 0.343 -10.880 1.00 92.25 82 ARG A O 1
ATOM 656 N N . ILE A 1 83 ? 13.333 1.704 -9.923 1.00 93.38 83 ILE A N 1
ATOM 657 C CA . ILE A 1 83 ? 13.210 1.144 -8.578 1.00 93.38 83 ILE A CA 1
ATOM 658 C C . ILE A 1 83 ? 12.384 2.118 -7.746 1.00 93.38 83 ILE A C 1
ATOM 660 O O . ILE A 1 83 ? 12.760 3.283 -7.599 1.00 93.38 83 ILE A O 1
ATOM 664 N N . HIS A 1 84 ? 11.272 1.631 -7.215 1.00 94.19 84 HIS A N 1
ATOM 665 C CA . HIS A 1 84 ? 10.403 2.346 -6.297 1.00 94.19 84 HIS A CA 1
ATOM 666 C C . HIS A 1 84 ? 10.691 1.854 -4.882 1.00 94.19 84 HIS A C 1
ATOM 668 O O . HIS A 1 84 ? 10.670 0.653 -4.630 1.00 94.19 84 HIS A O 1
ATOM 674 N N . LEU A 1 85 ? 10.983 2.785 -3.977 1.00 93.88 85 LEU A N 1
ATOM 675 C CA . LEU A 1 85 ? 11.241 2.510 -2.567 1.00 93.88 85 LEU A CA 1
ATOM 676 C C . LEU A 1 85 ? 10.215 3.275 -1.739 1.00 93.88 85 LEU A C 1
ATOM 678 O O . LEU A 1 85 ? 10.062 4.485 -1.924 1.00 93.88 85 LEU A O 1
ATOM 682 N N . PHE A 1 86 ? 9.543 2.586 -0.824 1.00 92.62 86 PHE A N 1
ATOM 683 C CA . PHE A 1 86 ? 8.514 3.177 0.022 1.00 92.62 86 PHE A CA 1
ATOM 684 C C . PHE A 1 86 ? 8.906 3.085 1.493 1.00 92.62 86 PHE A C 1
ATOM 686 O O . PHE A 1 86 ? 9.306 2.030 1.978 1.00 92.62 86 PHE A O 1
ATOM 693 N N . ASN A 1 87 ? 8.754 4.205 2.199 1.00 91.56 87 ASN A N 1
ATOM 694 C CA . ASN A 1 87 ? 8.625 4.235 3.650 1.00 91.56 87 ASN A CA 1
ATOM 695 C C . ASN A 1 87 ? 7.234 4.793 3.961 1.00 91.56 87 ASN A C 1
ATOM 697 O O . ASN A 1 87 ? 6.906 5.923 3.589 1.00 91.56 87 ASN A O 1
ATOM 701 N N . CYS A 1 88 ? 6.406 3.987 4.600 1.00 89.62 88 CYS A N 1
ATOM 702 C CA . CYS A 1 88 ? 5.008 4.251 4.852 1.00 89.62 88 CYS A CA 1
ATOM 703 C C . CYS A 1 88 ? 4.782 4.361 6.359 1.00 89.62 88 CYS A C 1
ATOM 705 O O . CYS A 1 88 ? 5.169 3.509 7.152 1.00 89.62 88 CYS A O 1
ATOM 707 N N . LYS A 1 89 ? 4.081 5.419 6.768 1.00 87.06 89 LYS A N 1
ATOM 708 C CA . LYS A 1 89 ? 3.654 5.603 8.156 1.00 87.06 89 LYS A CA 1
ATOM 709 C C . LYS A 1 89 ? 2.149 5.743 8.204 1.00 87.06 89 LYS A C 1
ATOM 711 O O . LYS A 1 89 ? 1.593 6.680 7.633 1.00 87.06 89 LYS A O 1
ATOM 716 N N . TYR A 1 90 ? 1.507 4.843 8.936 1.00 89.38 90 TYR A N 1
ATOM 717 C CA . TYR A 1 90 ? 0.071 4.871 9.158 1.00 89.38 90 TYR A CA 1
ATOM 718 C C . TYR A 1 90 ? -0.260 5.192 10.617 1.00 89.38 90 TYR A C 1
ATOM 720 O O . TYR A 1 90 ? 0.419 4.767 11.551 1.00 89.38 90 TYR A O 1
ATOM 728 N N . THR A 1 91 ? -1.333 5.955 10.829 1.00 87.81 91 THR A N 1
ATOM 729 C CA . THR A 1 91 ? -1.903 6.167 12.159 1.00 87.81 91 THR A CA 1
ATOM 730 C C . THR A 1 91 ? -3.420 6.224 12.088 1.00 87.81 91 THR A C 1
ATOM 732 O O . THR A 1 91 ? -4.007 6.858 11.215 1.00 87.81 91 THR A O 1
ATOM 735 N N . ASN A 1 92 ? -4.068 5.586 13.057 1.00 83.94 92 ASN A N 1
ATOM 736 C CA . ASN A 1 92 ? -5.518 5.611 13.226 1.00 83.94 92 ASN A CA 1
ATOM 737 C C . ASN A 1 92 ? -6.018 6.858 13.991 1.00 83.94 92 ASN A C 1
ATOM 739 O O . ASN A 1 92 ? -7.237 7.045 14.134 1.00 83.94 92 ASN A O 1
ATOM 743 N N . GLU A 1 93 ? -5.106 7.719 14.454 1.00 84.81 93 GLU A N 1
ATOM 744 C CA . GLU A 1 93 ? -5.372 8.928 15.232 1.00 84.81 93 GLU A CA 1
ATOM 745 C C . GLU A 1 93 ? -5.057 10.200 14.430 1.00 84.81 93 GLU A C 1
ATOM 747 O O . GLU A 1 93 ? -3.900 10.512 14.152 1.00 84.81 93 GLU A O 1
ATOM 752 N N . SER A 1 94 ? -6.076 11.018 14.149 1.00 76.75 94 SER A N 1
ATOM 753 C CA . SER A 1 94 ? -5.901 12.280 13.411 1.00 76.75 94 SER A CA 1
ATOM 754 C C . SER A 1 94 ? -4.990 13.285 14.128 1.00 76.75 94 SER A C 1
ATOM 756 O O . SER A 1 94 ? -4.287 14.054 13.480 1.00 76.75 94 SER A O 1
ATOM 758 N N . LYS A 1 95 ? -4.930 13.251 15.469 1.00 77.12 95 LYS A N 1
ATOM 759 C CA . LYS A 1 95 ? -4.045 14.116 16.274 1.00 77.12 95 LYS A CA 1
ATOM 760 C C . LYS A 1 95 ? -2.560 13.914 15.956 1.00 77.12 95 LYS A C 1
ATOM 762 O O . LYS A 1 95 ? -1.781 14.850 16.104 1.00 77.12 95 LYS A O 1
ATOM 767 N N . LYS A 1 96 ? -2.173 12.714 15.513 1.00 71.69 96 LYS A N 1
ATOM 768 C CA . LYS A 1 96 ? -0.784 12.368 15.185 1.00 71.69 96 LYS A CA 1
ATOM 769 C C . LYS A 1 96 ? -0.388 12.757 13.760 1.00 71.69 96 LYS A C 1
ATOM 771 O O . LYS A 1 96 ? 0.796 12.707 13.450 1.00 71.69 96 LYS A O 1
ATOM 776 N N . MET A 1 97 ? -1.325 13.213 12.918 1.00 66.31 97 MET A N 1
ATOM 777 C CA . MET A 1 97 ? -1.017 13.651 11.546 1.00 66.31 97 MET A CA 1
ATOM 778 C C . MET A 1 97 ? 0.043 14.759 11.495 1.00 66.31 97 MET A C 1
ATOM 780 O O . MET A 1 97 ? 0.820 14.812 10.548 1.00 66.31 97 MET A O 1
ATOM 784 N N . TYR A 1 98 ? 0.097 15.620 12.514 1.00 66.12 98 TYR A N 1
ATOM 785 C CA . TYR A 1 98 ? 1.016 16.760 12.563 1.00 66.12 98 TYR A CA 1
ATOM 786 C C . TYR A 1 98 ? 2.390 16.437 13.175 1.00 66.12 98 TYR A C 1
ATOM 788 O O . TYR A 1 98 ? 3.280 17.276 13.112 1.00 66.12 98 TYR A O 1
ATOM 796 N N . ASN A 1 99 ? 2.582 15.236 13.737 1.00 64.00 99 ASN A N 1
ATOM 797 C CA . ASN A 1 99 ? 3.800 14.846 14.465 1.00 64.00 99 ASN A CA 1
ATOM 798 C C . ASN A 1 99 ? 4.749 13.933 13.663 1.00 64.00 99 ASN A C 1
ATOM 800 O O . ASN A 1 99 ? 5.698 13.400 14.231 1.00 64.00 99 ASN A O 1
ATOM 804 N N . ASN A 1 100 ? 4.500 13.723 12.367 1.00 55.12 100 ASN A N 1
ATOM 805 C CA . ASN A 1 100 ? 5.105 12.621 11.607 1.00 55.12 100 ASN A CA 1
ATOM 806 C C . ASN A 1 100 ? 6.066 13.042 10.476 1.00 55.12 100 ASN A C 1
ATOM 808 O O . ASN A 1 100 ? 6.230 12.285 9.520 1.00 55.12 100 ASN A O 1
ATOM 812 N N . TYR A 1 101 ? 6.732 14.194 10.584 1.00 40.75 101 TYR A N 1
ATOM 813 C CA . TYR A 1 101 ? 7.867 14.537 9.712 1.00 40.75 101 TYR A CA 1
ATOM 814 C C . TYR A 1 101 ? 9.203 14.359 10.461 1.00 40.75 101 TYR A C 1
ATOM 816 O O . TYR A 1 101 ? 9.252 14.687 11.648 1.00 40.75 101 TYR A O 1
ATOM 824 N N . PRO A 1 102 ? 10.261 13.829 9.816 1.00 45.91 102 PRO A N 1
ATOM 825 C CA . PRO A 1 102 ? 11.635 14.120 10.220 1.00 45.91 102 PRO A CA 1
ATOM 826 C C . PRO A 1 102 ? 11.960 15.611 10.054 1.00 45.91 102 PRO A C 1
ATOM 828 O O . PRO A 1 102 ? 11.372 16.249 9.149 1.00 45.91 102 PRO A O 1
#